Protein AF-A0A8I5KT76-F1 (afdb_monomer_lite)

InterPro domains:
  IPR015943 WD40/YVTN repeat-like-containing domain superfamily [G3DSA:2.130.10.10] (2-62)
  IPR036322 WD40-repeat-containing domain superfamily [SSF50978] (14-61)
  IPR039857 Intraflagellar transport protein 122/121 homolog [PTHR12764] (1-60)

pLDDT: mean 89.82, std 7.99, range [62.78, 96.19]

Foldseek 3Di:
DDDDDDDDDDQPADFQEKEADPVRQWIWTFGWQKIWIAGRVRGDGPDIDHDGPGGDNDDYDDDD

Organism: Homo sapiens (NCBI:txid9606)

Sequence (64 aa):
MRAVLTWRDKAEHCINDIAFKPDGTQLILAAGSRLLVYDTSDGTLLQPLKGHKDTVQALCFWIS

Structure (mmCIF, N/CA/C/O backbone):
data_AF-A0A8I5KT76-F1
#
_entry.id   AF-A0A8I5KT76-F1
#
loop_
_atom_site.group_PDB
_atom_site.id
_atom_site.type_symbol
_atom_site.label_atom_id
_atom_site.label_alt_id
_atom_site.label_comp_id
_atom_site.label_asym_id
_atom_site.label_entity_id
_atom_site.label_seq_id
_atom_site.pdbx_PDB_ins_code
_atom_site.Cartn_x
_atom_site.Cartn_y
_atom_site.Cartn_z
_atom_site.occupancy
_atom_site.B_iso_or_equiv
_atom_site.auth_seq_id
_atom_site.auth_comp_id
_atom_site.auth_asym_id
_atom_site.auth_atom_id
_atom_site.pdbx_PDB_model_num
ATOM 1 N N . MET A 1 1 ? -11.960 19.506 18.863 1.00 62.78 1 MET A N 1
ATOM 2 C CA . MET A 1 1 ? -10.727 19.235 18.089 1.00 62.78 1 MET A CA 1
ATOM 3 C C . MET A 1 1 ? -10.608 17.729 17.923 1.00 62.78 1 MET A C 1
ATOM 5 O O . MET A 1 1 ? -10.717 17.035 18.923 1.00 62.78 1 MET A O 1
ATOM 9 N N . ARG A 1 2 ? -10.483 17.214 16.695 1.00 66.19 2 ARG A N 1
ATOM 10 C CA . ARG A 1 2 ? -10.321 15.774 16.433 1.00 66.19 2 ARG A CA 1
ATOM 11 C C . ARG A 1 2 ? -8.850 15.544 16.094 1.00 66.19 2 ARG A C 1
ATOM 13 O O . ARG A 1 2 ? -8.356 16.176 15.166 1.00 66.19 2 ARG A O 1
ATOM 20 N N . ALA A 1 3 ? -8.148 14.723 16.871 1.00 73.62 3 ALA A N 1
ATOM 21 C CA . ALA A 1 3 ? -6.794 14.317 16.516 1.00 73.62 3 ALA A CA 1
ATOM 22 C C . ALA A 1 3 ? -6.874 13.431 15.265 1.00 73.62 3 ALA A C 1
ATOM 24 O O . ALA A 1 3 ? -7.642 12.469 15.241 1.00 73.62 3 ALA A O 1
ATOM 25 N N . VAL A 1 4 ? -6.133 13.793 14.220 1.00 79.62 4 VAL A N 1
ATOM 26 C CA . VAL A 1 4 ? -5.976 12.975 13.014 1.00 79.62 4 VAL A CA 1
ATOM 27 C C . VAL A 1 4 ? -4.626 12.287 13.135 1.00 79.62 4 VAL A C 1
ATOM 29 O O . VAL A 1 4 ? -3.607 12.960 13.299 1.00 79.62 4 VAL A O 1
ATOM 32 N N . LEU A 1 5 ? -4.622 10.955 13.094 1.00 80.75 5 LEU A N 1
ATOM 33 C CA . LEU A 1 5 ? -3.385 10.190 13.012 1.00 80.75 5 LEU A CA 1
ATOM 34 C C . LEU A 1 5 ? -2.685 10.564 11.702 1.00 80.75 5 LEU A C 1
ATOM 36 O O . LEU A 1 5 ? -3.271 10.451 10.627 1.00 80.75 5 LEU A O 1
ATOM 40 N N . THR A 1 6 ? -1.446 11.034 11.802 1.00 87.44 6 THR A N 1
ATOM 41 C CA . THR A 1 6 ? -0.613 11.335 10.638 1.00 87.44 6 THR A CA 1
ATOM 42 C C . THR A 1 6 ? 0.755 10.721 10.852 1.00 87.44 6 THR A C 1
ATOM 44 O O . THR A 1 6 ? 1.385 10.932 11.886 1.00 87.44 6 THR A O 1
ATOM 47 N N . TRP A 1 7 ? 1.210 9.968 9.862 1.00 91.00 7 TRP A N 1
ATOM 48 C CA . TRP A 1 7 ? 2.559 9.432 9.794 1.00 91.00 7 TRP A CA 1
ATOM 49 C C . TRP A 1 7 ? 3.195 9.873 8.474 1.00 91.00 7 TRP A C 1
ATOM 51 O O . TRP A 1 7 ? 2.502 10.252 7.526 1.00 91.00 7 TRP A O 1
ATOM 61 N N . ARG A 1 8 ? 4.528 9.927 8.442 1.00 86.88 8 ARG A N 1
ATOM 62 C CA . ARG A 1 8 ? 5.309 10.347 7.274 1.00 86.88 8 ARG A CA 1
ATOM 63 C C . ARG A 1 8 ? 6.438 9.358 7.065 1.00 86.88 8 ARG A C 1
ATOM 65 O O . ARG A 1 8 ? 7.169 9.074 8.008 1.00 86.88 8 ARG A O 1
ATOM 72 N N . ASP A 1 9 ? 6.603 8.919 5.828 1.00 83.75 9 ASP A N 1
ATOM 73 C CA . ASP A 1 9 ? 7.717 8.081 5.408 1.00 83.75 9 ASP A CA 1
ATOM 74 C C . ASP A 1 9 ? 8.315 8.618 4.100 1.00 83.75 9 ASP A C 1
ATOM 76 O O . ASP A 1 9 ? 7.660 9.353 3.351 1.00 83.75 9 ASP A O 1
ATOM 80 N N . LYS A 1 10 ? 9.581 8.292 3.840 1.00 78.06 10 LYS A N 1
ATOM 81 C CA . LYS A 1 10 ? 10.286 8.716 2.633 1.00 78.06 10 LYS A CA 1
ATOM 82 C C . LYS A 1 10 ? 10.082 7.683 1.529 1.00 78.06 10 LYS A C 1
ATOM 84 O O . LYS A 1 10 ? 10.772 6.670 1.475 1.00 78.06 10 LYS A O 1
ATOM 89 N N . ALA A 1 11 ? 9.201 7.994 0.582 1.00 73.56 11 ALA A N 1
ATOM 90 C CA . ALA A 1 11 ? 9.154 7.265 -0.678 1.00 73.56 11 ALA A CA 1
ATOM 91 C C . ALA A 1 11 ? 10.369 7.640 -1.546 1.00 73.56 11 ALA A C 1
ATOM 93 O O . ALA A 1 11 ? 10.601 8.813 -1.840 1.00 73.56 11 ALA A O 1
ATOM 94 N N . GLU A 1 12 ? 11.154 6.647 -1.966 1.00 79.62 12 GLU A N 1
ATOM 95 C CA . GLU A 1 12 ? 12.299 6.858 -2.870 1.00 79.62 12 GLU A CA 1
ATOM 96 C C . GLU A 1 12 ? 11.885 7.029 -4.343 1.00 79.62 12 GLU A C 1
ATOM 98 O O . GLU A 1 12 ? 12.704 7.384 -5.190 1.00 79.62 12 GLU A O 1
ATOM 103 N N . HIS A 1 13 ? 10.609 6.792 -4.654 1.00 85.69 13 HIS A N 1
ATOM 104 C CA . HIS A 1 13 ? 10.039 6.862 -5.996 1.00 85.69 13 HIS A CA 1
ATOM 105 C C . HIS A 1 13 ? 8.688 7.581 -5.975 1.00 85.69 13 HIS A C 1
ATOM 107 O O . HIS A 1 13 ? 8.037 7.662 -4.933 1.00 85.69 13 HIS A O 1
ATOM 113 N N . CYS A 1 14 ? 8.256 8.075 -7.139 1.00 90.06 14 CYS A N 1
ATOM 114 C CA . CYS A 1 14 ? 6.903 8.591 -7.312 1.00 90.06 14 CYS A CA 1
ATOM 115 C C . CYS A 1 14 ? 5.878 7.516 -6.935 1.00 90.06 14 CYS A C 1
ATOM 117 O O . CYS A 1 14 ? 6.020 6.350 -7.320 1.00 90.06 14 CYS A O 1
ATOM 119 N N . ILE A 1 15 ? 4.859 7.930 -6.183 1.00 93.56 15 ILE A N 1
ATOM 120 C CA . ILE A 1 15 ? 3.713 7.086 -5.869 1.00 93.56 15 ILE A CA 1
ATOM 121 C C . ILE A 1 15 ? 2.722 7.212 -7.020 1.00 93.56 15 ILE A C 1
ATOM 123 O O . ILE A 1 15 ? 2.250 8.315 -7.292 1.00 93.56 15 ILE A O 1
ATOM 127 N N . ASN A 1 16 ? 2.437 6.103 -7.696 1.00 95.06 16 ASN A N 1
ATOM 128 C CA . ASN A 1 16 ? 1.503 6.093 -8.825 1.00 95.06 16 ASN A CA 1
ATOM 129 C C . ASN A 1 16 ? 0.077 5.779 -8.380 1.00 95.06 16 ASN A C 1
ATOM 131 O O . ASN A 1 16 ? -0.866 6.317 -8.946 1.00 95.06 16 ASN A O 1
ATOM 135 N N . ASP A 1 17 ? -0.070 4.923 -7.367 1.00 96.19 17 ASP A N 1
ATOM 136 C CA . ASP A 1 17 ? -1.374 4.526 -6.852 1.00 96.19 17 ASP A CA 1
ATOM 137 C C . ASP A 1 17 ? -1.293 4.024 -5.405 1.00 96.19 17 ASP A C 1
ATOM 139 O O . ASP A 1 17 ? -0.218 3.644 -4.918 1.00 96.19 17 ASP A O 1
ATOM 143 N N . ILE A 1 18 ? -2.440 4.017 -4.729 1.00 95.12 18 ILE A N 1
ATOM 144 C CA . ILE A 1 18 ? -2.614 3.543 -3.357 1.00 95.12 18 ILE A CA 1
ATOM 145 C C . ILE A 1 18 ? -3.872 2.677 -3.256 1.00 95.12 18 ILE A C 1
ATOM 147 O O . ILE A 1 18 ? -4.900 2.986 -3.850 1.00 95.12 18 ILE A O 1
ATOM 151 N N . ALA A 1 19 ? -3.830 1.620 -2.450 1.00 95.69 19 ALA A N 1
ATOM 152 C CA . ALA A 1 19 ? -5.004 0.790 -2.206 1.00 95.69 19 ALA A CA 1
ATOM 153 C C . ALA A 1 19 ? -5.088 0.364 -0.740 1.00 95.69 19 ALA A C 1
ATOM 155 O O . ALA A 1 19 ? -4.114 -0.118 -0.161 1.00 95.69 19 ALA A O 1
ATOM 156 N N . PHE A 1 20 ? -6.268 0.523 -0.145 1.00 94.94 20 PHE A N 1
ATOM 157 C CA . PHE A 1 20 ? -6.553 0.036 1.200 1.00 94.94 20 PHE A CA 1
ATOM 158 C C . PHE A 1 20 ? -7.091 -1.384 1.152 1.00 94.94 20 PHE A C 1
ATOM 160 O O . PHE A 1 20 ? -7.945 -1.712 0.324 1.00 94.94 20 PHE A O 1
ATOM 167 N N . LYS A 1 21 ? -6.649 -2.200 2.107 1.00 94.25 21 LYS A N 1
ATOM 168 C CA . LYS A 1 21 ? -7.331 -3.451 2.411 1.00 94.25 21 LYS A CA 1
ATOM 169 C C . LYS A 1 21 ? -8.749 -3.129 2.909 1.00 94.25 21 LYS A C 1
ATOM 171 O O . LYS A 1 21 ? -8.906 -2.160 3.653 1.00 94.25 21 LYS A O 1
ATOM 176 N N . PRO A 1 22 ? -9.781 -3.915 2.553 1.00 93.31 22 PRO A N 1
ATOM 177 C CA . PR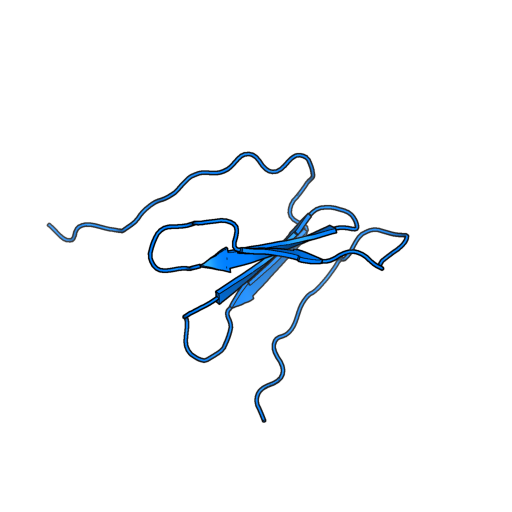O A 1 22 ? -11.167 -3.608 2.924 1.00 93.31 22 PRO A CA 1
ATOM 178 C C . PRO A 1 22 ? -11.422 -3.496 4.431 1.00 93.31 22 PRO A C 1
ATOM 180 O O . PRO A 1 22 ? -12.292 -2.743 4.852 1.00 93.31 22 PRO A O 1
ATOM 183 N N . ASP A 1 23 ? -10.654 -4.223 5.246 1.00 93.38 23 ASP A N 1
ATOM 184 C CA . ASP A 1 23 ? -10.725 -4.151 6.712 1.00 93.38 23 ASP A CA 1
ATOM 185 C C . ASP A 1 23 ? -10.002 -2.927 7.303 1.00 93.38 23 ASP A C 1
ATOM 187 O O . ASP A 1 23 ? -10.006 -2.725 8.515 1.00 93.38 23 ASP A O 1
ATOM 191 N N . GLY A 1 24 ? -9.364 -2.116 6.457 1.00 93.31 24 GLY A N 1
ATOM 192 C CA . GLY A 1 24 ? -8.643 -0.913 6.836 1.00 93.31 24 GLY A CA 1
ATOM 193 C C . GLY A 1 24 ? -7.331 -1.163 7.571 1.00 93.31 24 GL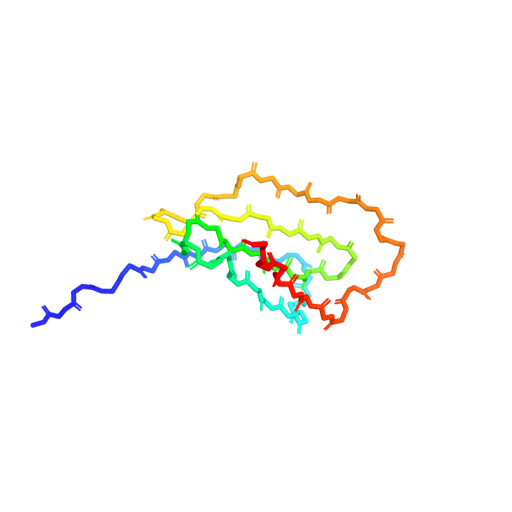Y A C 1
ATOM 194 O O . GLY A 1 24 ? -6.706 -0.185 7.956 1.00 93.31 24 GLY A O 1
ATOM 195 N N . THR A 1 25 ? -6.889 -2.411 7.762 1.00 94.81 25 THR A N 1
ATOM 196 C CA . THR A 1 25 ? -5.676 -2.738 8.544 1.00 94.81 25 THR A CA 1
ATOM 197 C C . THR A 1 25 ? -4.381 -2.503 7.776 1.00 94.81 25 THR A C 1
ATOM 199 O O . THR A 1 25 ? -3.325 -2.328 8.375 1.00 94.81 25 THR A O 1
ATOM 202 N N . GLN A 1 26 ? -4.453 -2.501 6.443 1.00 95.19 26 GLN A N 1
ATOM 203 C CA . GLN A 1 26 ? -3.285 -2.362 5.583 1.00 95.19 26 GLN A CA 1
ATOM 204 C C . GLN A 1 26 ? -3.510 -1.345 4.472 1.00 95.19 26 GLN A C 1
ATOM 206 O O . GLN A 1 26 ? -4.605 -1.225 3.916 1.00 95.19 26 GLN A O 1
ATOM 211 N N . LEU A 1 27 ? -2.423 -0.670 4.117 1.00 95.00 27 LEU A N 1
ATOM 212 C CA . LEU A 1 27 ? -2.308 0.214 2.967 1.00 95.00 27 LEU A CA 1
ATOM 213 C C . LEU A 1 27 ? -1.182 -0.291 2.069 1.00 95.00 27 LEU A C 1
ATOM 215 O O . LEU A 1 27 ? 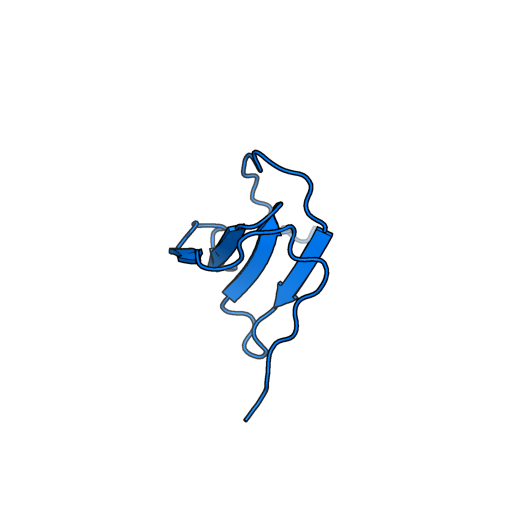-0.078 -0.542 2.544 1.00 95.00 27 LEU A O 1
ATOM 219 N N . ILE A 1 28 ? -1.446 -0.414 0.773 1.00 95.50 28 ILE A N 1
ATOM 220 C CA . ILE A 1 28 ? -0.425 -0.717 -0.229 1.00 95.50 28 ILE A CA 1
ATOM 221 C C . ILE A 1 28 ? -0.172 0.534 -1.065 1.00 95.50 28 ILE A C 1
ATOM 223 O O . ILE A 1 28 ? -1.114 1.143 -1.568 1.00 95.50 28 ILE A O 1
ATOM 227 N N . LEU A 1 29 ? 1.100 0.894 -1.231 1.00 95.44 29 LEU A N 1
ATOM 228 C CA . LEU A 1 29 ? 1.556 1.964 -2.120 1.00 95.44 29 LEU A CA 1
ATOM 229 C C . LEU A 1 29 ? 2.306 1.370 -3.312 1.00 95.44 29 LEU A C 1
ATOM 231 O O . LEU A 1 29 ? 3.186 0.528 -3.124 1.00 95.44 29 LEU A O 1
ATOM 235 N N . ALA A 1 30 ? 2.015 1.847 -4.521 1.00 95.50 30 ALA A N 1
ATOM 236 C CA . ALA A 1 30 ? 2.810 1.572 -5.715 1.00 95.50 30 ALA A CA 1
ATOM 237 C C . ALA A 1 30 ? 3.881 2.657 -5.888 1.00 95.50 30 ALA A C 1
ATOM 239 O O . ALA A 1 30 ? 3.568 3.786 -6.264 1.00 95.50 30 ALA A O 1
ATOM 240 N N . ALA A 1 31 ? 5.144 2.312 -5.622 1.00 94.00 31 ALA A N 1
ATOM 241 C CA . ALA A 1 31 ? 6.295 3.212 -5.671 1.00 94.00 31 ALA A CA 1
ATOM 242 C C . ALA A 1 31 ? 7.303 2.737 -6.732 1.00 94.00 31 ALA A C 1
ATOM 244 O O . ALA A 1 31 ? 8.152 1.873 -6.477 1.00 94.00 31 ALA A O 1
ATOM 245 N N . GLY A 1 32 ? 7.217 3.286 -7.946 1.00 92.94 32 GLY A N 1
ATOM 246 C CA . GLY A 1 32 ? 7.970 2.754 -9.086 1.00 92.94 32 GLY A CA 1
ATOM 247 C C . GLY A 1 32 ? 7.564 1.304 -9.371 1.00 92.94 32 GLY A C 1
ATOM 248 O O . GLY A 1 32 ? 6.385 1.018 -9.549 1.00 92.94 32 GLY A O 1
ATOM 249 N N . SER A 1 33 ? 8.521 0.374 -9.393 1.00 92.94 33 SER A N 1
ATOM 250 C CA . SER A 1 33 ? 8.267 -1.071 -9.551 1.00 92.94 33 SER A CA 1
ATOM 251 C C . SER A 1 33 ? 8.078 -1.829 -8.228 1.00 92.94 33 SER A C 1
ATOM 253 O O . SER A 1 33 ? 7.901 -3.050 -8.218 1.00 92.94 33 SER A O 1
ATOM 255 N N . ARG A 1 34 ? 8.148 -1.127 -7.091 1.00 92.31 34 ARG A N 1
ATOM 256 C CA . ARG A 1 34 ? 8.015 -1.708 -5.751 1.00 92.31 34 ARG A CA 1
ATOM 257 C C . ARG A 1 34 ? 6.617 -1.461 -5.211 1.00 92.31 34 ARG A C 1
ATOM 259 O O . ARG A 1 34 ? 6.049 -0.393 -5.429 1.00 92.31 34 ARG A O 1
ATOM 266 N N . LEU A 1 35 ? 6.109 -2.417 -4.442 1.00 94.94 35 LEU A N 1
ATOM 267 C CA . LEU A 1 35 ? 4.925 -2.201 -3.618 1.00 94.94 35 LEU A CA 1
ATOM 268 C C . LEU A 1 35 ? 5.345 -2.134 -2.160 1.00 94.94 35 LEU A C 1
ATOM 270 O O . LEU A 1 35 ? 6.158 -2.943 -1.718 1.00 94.94 35 LEU A O 1
ATOM 274 N N . LEU A 1 36 ? 4.802 -1.183 -1.418 1.00 94.75 36 LEU A N 1
ATOM 275 C CA . LEU A 1 36 ? 5.092 -0.999 -0.000 1.00 94.75 36 LEU A CA 1
ATOM 276 C C . LEU A 1 36 ? 3.811 -1.244 0.788 1.00 94.75 36 LEU A C 1
ATOM 278 O O . LEU A 1 36 ? 2.804 -0.596 0.519 1.00 94.75 36 LEU A O 1
ATOM 282 N N . VAL A 1 37 ? 3.845 -2.192 1.721 1.00 95.56 37 VAL A N 1
ATOM 283 C CA . VAL A 1 37 ? 2.708 -2.542 2.578 1.00 95.56 37 VAL A CA 1
ATOM 284 C C . VAL A 1 37 ? 2.918 -1.910 3.944 1.00 95.56 37 VAL A C 1
ATOM 286 O O . VAL A 1 37 ? 3.916 -2.200 4.602 1.00 95.56 37 VAL A O 1
ATOM 289 N N . TYR A 1 38 ? 1.971 -1.089 4.374 1.00 95.94 38 TYR A N 1
ATOM 290 C CA . TYR A 1 38 ? 1.981 -0.390 5.654 1.00 95.94 38 TYR A CA 1
ATOM 291 C C . TYR A 1 38 ? 0.844 -0.865 6.551 1.00 95.94 38 TYR A C 1
ATOM 293 O O . TYR A 1 38 ? -0.241 -1.191 6.062 1.00 95.94 38 TYR A O 1
ATOM 301 N N . ASP A 1 39 ? 1.091 -0.840 7.856 1.00 95.94 39 ASP A N 1
ATOM 302 C CA . ASP A 1 39 ? 0.054 -0.872 8.880 1.00 95.94 39 ASP A CA 1
ATOM 303 C C . ASP A 1 39 ? -0.567 0.525 9.005 1.00 95.94 39 ASP A C 1
ATOM 305 O O . ASP A 1 39 ? 0.129 1.542 9.066 1.00 95.94 39 ASP A O 1
ATOM 309 N N . THR A 1 40 ? -1.894 0.602 8.988 1.00 94.38 40 THR A N 1
ATOM 310 C CA . THR A 1 40 ? -2.608 1.886 9.013 1.00 94.38 40 THR A CA 1
ATOM 311 C C . THR A 1 40 ? -2.725 2.490 10.411 1.00 94.38 40 THR A C 1
ATOM 313 O O . THR A 1 40 ? -3.017 3.684 10.518 1.00 94.38 40 THR A O 1
ATOM 316 N N . SER A 1 41 ? -2.512 1.700 11.468 1.00 94.06 41 SER A N 1
ATOM 317 C CA . SER A 1 41 ? -2.682 2.118 12.863 1.00 94.06 41 SER A CA 1
ATO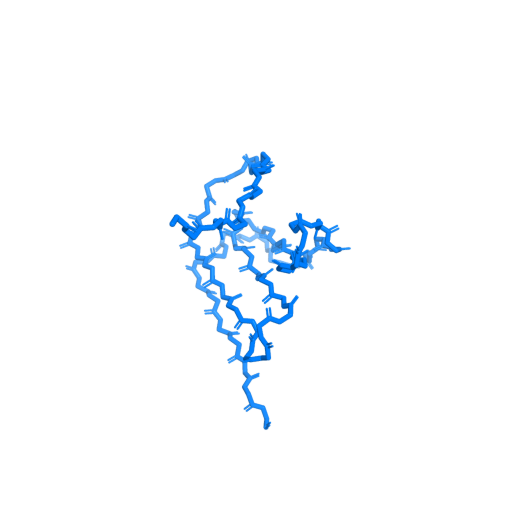M 318 C C . SER A 1 41 ? -1.544 3.000 13.367 1.00 94.06 41 SER A C 1
ATOM 320 O O . SER A 1 41 ? -1.779 3.887 14.188 1.00 94.06 41 SER A O 1
ATOM 322 N N . ASP A 1 42 ? -0.333 2.795 12.852 1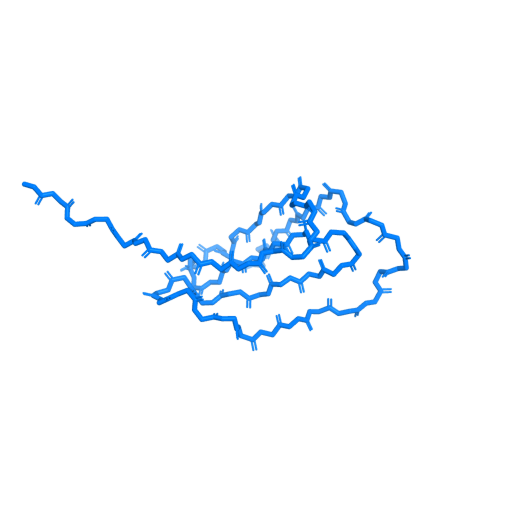.00 92.56 42 ASP A N 1
ATOM 323 C CA . ASP A 1 42 ? 0.870 3.515 13.271 1.00 92.56 42 ASP A CA 1
ATOM 324 C C . ASP A 1 42 ? 1.750 3.987 12.098 1.00 92.56 42 ASP A C 1
ATOM 326 O O . ASP A 1 42 ? 2.642 4.813 12.299 1.00 92.56 42 ASP A O 1
ATOM 330 N N . GLY A 1 43 ? 1.470 3.538 10.869 1.00 92.75 43 GLY A N 1
ATOM 331 C CA . GLY A 1 43 ? 2.274 3.857 9.691 1.00 92.75 43 GLY A CA 1
ATOM 332 C C . GLY A 1 43 ? 3.539 3.022 9.548 1.00 92.75 43 GLY A C 1
ATOM 333 O O . GLY A 1 43 ? 4.433 3.401 8.789 1.00 92.75 43 GLY A O 1
ATOM 334 N N . THR A 1 44 ? 3.653 1.907 10.269 1.00 94.00 44 THR A N 1
ATOM 335 C CA . THR A 1 44 ? 4.804 1.011 10.176 1.00 94.00 44 THR A CA 1
ATOM 336 C C . THR A 1 44 ? 4.833 0.321 8.813 1.00 94.00 44 THR A C 1
ATOM 338 O O . THR A 1 44 ? 3.850 -0.277 8.375 1.00 94.00 44 THR A O 1
ATOM 341 N N . LEU A 1 45 ? 5.985 0.361 8.136 1.00 94.44 45 LEU A N 1
ATOM 342 C CA . LEU A 1 45 ? 6.220 -0.429 6.928 1.00 94.44 45 LEU A CA 1
ATOM 343 C C . LEU A 1 45 ? 6.323 -1.912 7.312 1.00 94.44 45 LEU A C 1
ATOM 345 O O . LEU A 1 45 ? 7.324 -2.343 7.882 1.00 94.44 45 LEU A O 1
ATOM 349 N N . LEU A 1 46 ? 5.300 -2.694 6.974 1.00 95.50 46 LEU A N 1
ATOM 350 C CA . LEU A 1 46 ? 5.242 -4.128 7.250 1.00 95.50 46 LEU A CA 1
ATOM 351 C C . LEU A 1 46 ? 6.182 -4.902 6.330 1.00 95.50 46 LEU A C 1
ATOM 353 O O . LEU A 1 46 ? 6.962 -5.733 6.790 1.00 95.50 46 LEU A O 1
ATOM 357 N N . GLN A 1 47 ? 6.102 -4.644 5.021 1.00 93.88 47 GLN A N 1
ATOM 358 C CA . GLN A 1 47 ? 6.977 -5.289 4.044 1.00 93.88 47 GLN A CA 1
ATOM 359 C C . GLN A 1 47 ? 6.970 -4.604 2.670 1.00 93.88 47 GLN A C 1
ATOM 361 O O . GLN A 1 47 ? 5.939 -4.090 2.230 1.00 93.88 47 GLN A O 1
ATOM 366 N N . PRO A 1 48 ? 8.087 -4.675 1.928 1.00 92.38 48 PRO A N 1
ATOM 367 C CA . PRO A 1 48 ? 8.110 -4.400 0.500 1.00 92.38 48 PRO A CA 1
ATOM 368 C C . PRO A 1 48 ? 7.801 -5.667 -0.319 1.00 92.38 48 PRO A C 1
ATOM 370 O O . PRO A 1 48 ? 8.461 -6.694 -0.155 1.00 92.38 48 PRO A O 1
ATOM 373 N N . LEU A 1 49 ? 6.870 -5.585 -1.270 1.00 92.81 49 LEU A N 1
ATOM 374 C CA . LEU A 1 49 ? 6.668 -6.621 -2.286 1.00 92.81 49 LEU A CA 1
ATOM 375 C C . LEU A 1 49 ? 7.479 -6.281 -3.538 1.00 92.81 49 LEU A C 1
ATOM 377 O O . LEU A 1 49 ? 7.494 -5.144 -4.021 1.00 92.81 49 LEU A O 1
ATOM 381 N N . LYS A 1 50 ? 8.157 -7.296 -4.071 1.00 88.88 50 LYS A N 1
ATOM 382 C CA . LYS A 1 50 ? 8.986 -7.213 -5.276 1.00 88.88 50 LYS A CA 1
ATOM 383 C C . LYS A 1 50 ? 8.498 -8.243 -6.286 1.00 88.88 50 LYS A C 1
ATOM 385 O O . LYS A 1 50 ? 8.047 -9.317 -5.905 1.00 88.88 50 LYS A O 1
ATOM 390 N N . GLY A 1 51 ? 8.637 -7.932 -7.569 1.00 88.06 51 GLY A N 1
ATOM 391 C CA . GLY A 1 51 ? 8.306 -8.867 -8.648 1.00 88.06 51 GLY A CA 1
ATOM 392 C C . GLY A 1 51 ? 8.038 -8.167 -9.972 1.00 88.06 51 GLY A C 1
ATOM 393 O O . GLY A 1 51 ? 8.415 -8.676 -11.027 1.00 88.06 51 GLY A O 1
ATOM 394 N N . HIS A 1 52 ? 7.470 -6.963 -9.921 1.00 92.00 52 HIS A N 1
ATOM 395 C CA . HIS A 1 52 ? 7.303 -6.136 -11.107 1.00 92.00 52 HIS A CA 1
ATOM 396 C C . HIS A 1 52 ? 8.668 -5.637 -11.595 1.00 92.00 52 HIS A C 1
ATOM 398 O O . HIS A 1 52 ? 9.482 -5.133 -10.822 1.00 92.00 52 HIS A O 1
ATOM 404 N N . LYS A 1 53 ? 8.936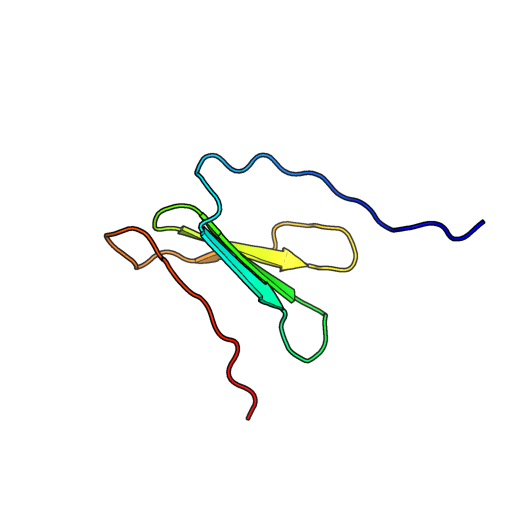 -5.829 -12.891 1.00 92.94 53 LYS A N 1
ATOM 405 C CA . LYS A 1 53 ? 10.162 -5.351 -13.554 1.00 92.94 53 LYS A CA 1
ATOM 406 C C . LYS A 1 53 ? 10.062 -3.891 -13.990 1.00 92.94 53 LYS A C 1
ATOM 408 O O . LYS A 1 53 ? 11.082 -3.275 -14.269 1.00 92.94 53 LYS A O 1
ATOM 413 N N . ASP A 1 54 ? 8.844 -3.373 -14.038 1.00 93.19 54 ASP A N 1
ATOM 414 C CA . ASP A 1 54 ? 8.521 -2.026 -14.481 1.00 93.19 54 ASP A CA 1
ATOM 415 C C . ASP A 1 54 ? 7.548 -1.374 -13.492 1.00 93.19 54 ASP A C 1
ATOM 417 O O . ASP A 1 54 ? 7.099 -1.996 -12.525 1.00 93.19 54 ASP A O 1
ATOM 421 N N . THR A 1 55 ? 7.263 -0.106 -13.734 1.00 94.06 55 THR A N 1
ATOM 422 C CA . THR A 1 55 ? 6.449 0.775 -12.917 1.00 94.06 55 THR A CA 1
ATOM 423 C C . THR A 1 55 ? 5.037 0.229 -12.760 1.00 94.06 55 THR A C 1
ATOM 425 O O . THR A 1 55 ? 4.321 0.014 -13.739 1.00 94.06 55 THR A O 1
ATOM 428 N N . VAL A 1 56 ? 4.614 0.046 -11.513 1.00 95.06 56 VAL A N 1
ATOM 429 C CA . VAL A 1 56 ? 3.236 -0.309 -11.188 1.00 95.06 56 VAL A CA 1
ATOM 430 C C . VAL A 1 56 ? 2.388 0.950 -11.271 1.00 95.06 56 VAL A C 1
ATOM 432 O O . VAL A 1 56 ? 2.663 1.932 -10.586 1.00 95.06 56 VAL A O 1
ATOM 435 N N . GLN A 1 57 ? 1.380 0.909 -12.138 1.00 94.94 57 GLN A N 1
ATOM 436 C CA . GLN A 1 57 ? 0.518 2.052 -12.445 1.00 94.94 57 GLN A CA 1
ATOM 437 C C . GLN A 1 57 ? -0.780 2.059 -11.639 1.00 94.94 57 GLN A C 1
ATOM 439 O O . GLN A 1 57 ? -1.319 3.126 -11.383 1.00 94.94 57 GLN A O 1
ATOM 444 N N . ALA A 1 58 ? -1.292 0.884 -11.270 1.00 93.69 58 ALA A N 1
ATOM 445 C CA . ALA A 1 58 ? -2.567 0.756 -10.584 1.00 93.69 58 ALA A CA 1
ATOM 446 C C . ALA A 1 58 ? -2.566 -0.448 -9.641 1.00 93.69 58 ALA A C 1
ATOM 448 O O . ALA A 1 58 ? -1.926 -1.470 -9.914 1.00 93.69 58 ALA A O 1
ATOM 449 N N . LEU A 1 59 ? -3.312 -0.323 -8.553 1.00 93.31 59 LEU A N 1
ATOM 450 C CA . LEU A 1 59 ? -3.531 -1.340 -7.540 1.00 93.31 59 LEU A CA 1
ATOM 451 C C . LEU A 1 59 ? -5.031 -1.560 -7.349 1.00 93.31 59 LEU A C 1
ATOM 453 O O . LEU A 1 59 ? -5.840 -0.644 -7.444 1.00 93.31 59 LEU A O 1
ATOM 457 N N . CYS A 1 60 ? -5.415 -2.790 -7.023 1.00 90.69 60 CYS A N 1
ATOM 458 C CA . CYS A 1 60 ? -6.743 -3.062 -6.493 1.00 90.69 60 CYS A CA 1
ATOM 459 C C . CYS A 1 60 ? -6.644 -4.102 -5.382 1.00 90.69 60 CYS A C 1
ATOM 461 O O . CYS A 1 60 ? -5.821 -5.018 -5.444 1.00 90.69 60 CYS A O 1
ATOM 463 N N . PHE A 1 61 ? -7.484 -3.953 -4.362 1.00 86.06 61 PHE A N 1
ATOM 464 C CA . PHE A 1 61 ? -7.719 -5.028 -3.413 1.00 86.06 61 PHE A CA 1
ATOM 465 C C . PHE A 1 61 ? -8.870 -5.881 -3.917 1.00 86.06 61 PHE A C 1
ATOM 467 O O . PHE A 1 61 ? -9.968 -5.382 -4.160 1.00 86.06 61 PHE A O 1
ATOM 474 N N . TRP A 1 62 ? -8.615 -7.178 -4.044 1.00 82.81 62 TRP A N 1
ATOM 475 C CA . TRP A 1 62 ? -9.690 -8.138 -4.204 1.00 82.81 62 TRP A CA 1
ATOM 476 C C . TRP A 1 62 ? -10.339 -8.401 -2.844 1.00 82.81 62 TRP A C 1
ATOM 478 O O . TRP A 1 62 ? -9.648 -8.643 -1.852 1.00 82.81 62 TRP A O 1
ATOM 488 N N . ILE A 1 63 ? -11.667 -8.366 -2.817 1.00 76.88 63 ILE A N 1
ATOM 489 C CA . ILE A 1 63 ? -12.481 -8.776 -1.674 1.00 76.88 63 ILE A CA 1
ATOM 490 C C . ILE A 1 63 ? -13.042 -10.150 -2.034 1.00 76.88 63 ILE A C 1
ATOM 492 O O . ILE A 1 63 ? -13.714 -10.265 -3.058 1.00 76.88 63 ILE A O 1
ATOM 496 N N . SER A 1 64 ? -12.734 -11.188 -1.251 1.00 64.38 64 SER A N 1
ATOM 497 C CA . SER A 1 64 ? -13.442 -12.474 -1.352 1.00 64.38 64 SER A CA 1
ATOM 498 C C . SER A 1 64 ? -14.660 -12.482 -0.448 1.00 64.38 64 SER A C 1
ATOM 500 O O . SER A 1 64 ? -14.474 -12.052 0.715 1.00 64.38 64 SER A O 1
#

Secondary structure (DSSP, 8-state):
-PPPP------SS-EEEEEE-TTSSEEEEEETTEEEEEETTT--EEEEE---SS------PPP-

Radius of gyration: 12.48 Å; chains: 1; bounding box: 26×32×33 Å